Protein AF-A0A1Y2NSW2-F1 (afdb_monomer_lite)

Radius of gyration: 12.67 Å; chains: 1; bounding box: 42×21×32 Å

Sequence (84 aa):
MAADWWGRLDVVEALEENGWIGDADMPLSILRHPSGAVWAVVGGTDDSGLDCPGGAVIQFPSDVPSAVIIAACLAAARTAEPPR

Secondary structure (DSSP, 8-state):
-PPPP-TTHHHHHHHHTTT-EE-SS-TTTEEE-TTS-EEEE-TTSS-EEEE-TTS-EEEE-TTS-HHHHHHHHHHHHHHSPPP-

Organism: NCBI:txid1319510

pLDDT: mean 89.07, std 14.06, range [41.59, 98.19]

Foldseek 3Di:
DDDDDQALQVLLVLVVVVQWAADPVGGRAWTAHPLRKIKGQDDDQSKIWIQASVRDIDTRGSPRDSVVVNVVSVVSNVPRDDDD

Structure (mmCIF, N/CA/C/O backbone):
data_AF-A0A1Y2NSW2-F1
#
_entry.id   AF-A0A1Y2NSW2-F1
#
loop_
_atom_site.group_PDB
_atom_site.id
_atom_site.type_symbol
_atom_site.label_atom_id
_atom_site.label_alt_id
_atom_site.label_comp_id
_atom_site.label_asym_id
_atom_site.label_entity_id
_atom_site.label_seq_id
_atom_site.pdbx_PDB_ins_code
_atom_site.Cartn_x
_atom_site.Cartn_y
_atom_site.Cartn_z
_atom_site.occupancy
_atom_site.B_iso_or_equiv
_atom_site.auth_seq_id
_atom_site.auth_comp_id
_atom_site.auth_asym_id
_atom_site.auth_atom_id
_atom_site.pdbx_PDB_model_num
ATOM 1 N N . MET A 1 1 ? 25.453 9.449 -16.009 1.00 41.59 1 MET A N 1
ATOM 2 C CA . MET A 1 1 ? 24.797 9.554 -14.692 1.00 41.59 1 MET A CA 1
ATOM 3 C C . MET A 1 1 ? 23.633 8.588 -14.732 1.00 41.59 1 MET A C 1
ATOM 5 O O . MET A 1 1 ? 22.857 8.686 -15.674 1.00 41.59 1 MET A O 1
ATOM 9 N N . ALA A 1 2 ? 23.597 7.589 -13.849 1.00 51.16 2 ALA A N 1
ATOM 10 C CA . ALA A 1 2 ? 22.417 6.737 -13.738 1.00 51.16 2 ALA A CA 1
ATOM 11 C C . ALA A 1 2 ? 21.281 7.627 -13.223 1.00 51.16 2 ALA A C 1
ATOM 13 O O . ALA A 1 2 ? 21.505 8.388 -12.285 1.00 51.16 2 ALA A O 1
ATOM 14 N N . ALA A 1 3 ? 20.132 7.622 -13.897 1.00 58.00 3 ALA A N 1
ATOM 15 C CA . ALA A 1 3 ? 18.940 8.236 -13.335 1.00 58.00 3 ALA A CA 1
ATOM 16 C C . ALA A 1 3 ? 18.631 7.529 -12.011 1.00 58.00 3 ALA A C 1
ATOM 18 O O . ALA A 1 3 ? 18.780 6.306 -11.935 1.00 58.00 3 ALA A O 1
ATOM 19 N N . ASP A 1 4 ? 18.242 8.287 -10.989 1.00 70.31 4 ASP A N 1
ATOM 20 C CA . ASP A 1 4 ? 17.756 7.694 -9.749 1.00 70.31 4 ASP A CA 1
ATOM 21 C C . ASP A 1 4 ? 16.557 6.800 -10.099 1.00 70.31 4 ASP A C 1
ATOM 23 O O . ASP A 1 4 ? 15.636 7.225 -10.800 1.00 70.31 4 ASP A O 1
ATOM 27 N N . TRP A 1 5 ? 16.623 5.528 -9.708 1.00 69.38 5 TRP A N 1
ATOM 28 C CA . TRP A 1 5 ? 15.550 4.568 -9.940 1.00 69.38 5 TRP A CA 1
ATOM 29 C C . TRP A 1 5 ? 14.583 4.620 -8.760 1.00 69.38 5 TRP A C 1
ATOM 31 O O . TRP A 1 5 ? 14.986 4.420 -7.615 1.00 69.38 5 TRP A O 1
ATOM 41 N N . TRP A 1 6 ? 13.314 4.883 -9.062 1.00 76.94 6 TRP A N 1
ATOM 42 C CA . TRP A 1 6 ? 12.228 4.987 -8.094 1.00 76.94 6 TRP A CA 1
ATOM 43 C C . TRP A 1 6 ? 11.217 3.895 -8.419 1.00 76.94 6 TRP A C 1
ATOM 45 O O . TRP A 1 6 ? 10.433 4.030 -9.363 1.00 76.94 6 TRP A O 1
ATOM 55 N N . GLY A 1 7 ? 11.296 2.779 -7.698 1.00 81.12 7 GLY A N 1
ATOM 56 C CA . GLY A 1 7 ? 10.422 1.644 -7.960 1.00 81.12 7 GLY A CA 1
ATOM 57 C C . GLY A 1 7 ? 8.956 1.994 -7.707 1.00 81.12 7 GLY A C 1
ATOM 58 O O . GLY A 1 7 ? 8.641 2.634 -6.707 1.00 81.12 7 GLY A O 1
ATOM 59 N N . ARG A 1 8 ? 8.061 1.575 -8.611 1.00 91.00 8 ARG A N 1
ATOM 60 C CA . ARG A 1 8 ? 6.596 1.762 -8.487 1.00 91.00 8 ARG A CA 1
ATOM 61 C C . ARG A 1 8 ? 6.134 3.210 -8.216 1.00 91.00 8 ARG A C 1
ATOM 63 O O . ARG A 1 8 ? 5.172 3.422 -7.476 1.00 91.00 8 ARG A O 1
ATOM 70 N N . LEU A 1 9 ? 6.791 4.212 -8.811 1.00 93.75 9 LEU A N 1
ATOM 71 C CA . LEU A 1 9 ? 6.419 5.626 -8.630 1.00 93.75 9 LEU A CA 1
ATOM 72 C C . LEU A 1 9 ? 4.956 5.916 -9.025 1.00 93.75 9 LEU A C 1
ATOM 74 O O . LEU A 1 9 ? 4.291 6.725 -8.391 1.00 93.75 9 LEU A O 1
ATOM 78 N N . ASP A 1 10 ? 4.426 5.193 -10.007 1.00 94.19 10 ASP A N 1
ATOM 79 C CA . ASP A 1 10 ? 3.021 5.257 -10.413 1.00 94.19 10 ASP A CA 1
ATOM 80 C C . ASP A 1 10 ? 2.043 4.822 -9.304 1.00 94.19 10 ASP A C 1
ATOM 82 O O . ASP A 1 10 ? 0.955 5.383 -9.170 1.00 94.19 10 ASP A O 1
ATOM 86 N N . VAL A 1 11 ? 2.424 3.839 -8.483 1.00 96.75 11 VAL A N 1
ATOM 87 C CA . VAL A 1 11 ? 1.660 3.448 -7.290 1.00 96.75 11 VAL A CA 1
ATOM 88 C C . VAL A 1 11 ? 1.765 4.529 -6.219 1.00 96.75 11 VAL A C 1
ATOM 90 O O . VAL A 1 11 ? 0.750 4.869 -5.618 1.00 96.75 11 VAL A O 1
ATOM 93 N N . VAL A 1 12 ? 2.961 5.083 -5.999 1.00 96.81 12 VAL A N 1
ATOM 94 C CA . VAL A 1 12 ? 3.191 6.158 -5.019 1.00 96.81 12 VAL A CA 1
ATOM 95 C C . VAL A 1 12 ? 2.284 7.351 -5.305 1.00 96.81 12 VAL A C 1
ATOM 97 O O . VAL A 1 12 ? 1.478 7.714 -4.451 1.00 96.81 12 VAL A O 1
ATOM 100 N N . GLU A 1 13 ? 2.354 7.897 -6.521 1.00 96.38 13 GLU A N 1
ATOM 101 C CA . GLU A 1 13 ? 1.570 9.063 -6.938 1.00 96.38 13 GLU A CA 1
ATOM 102 C C . GLU A 1 13 ? 0.067 8.813 -6.747 1.00 96.38 13 GLU A C 1
ATOM 104 O O . GLU A 1 13 ? -0.632 9.608 -6.117 1.00 96.38 13 GLU A O 1
ATOM 109 N N . ALA A 1 14 ? -0.429 7.655 -7.197 1.00 97.88 14 ALA A N 1
ATOM 110 C CA . ALA A 1 14 ? -1.838 7.301 -7.060 1.00 97.88 14 ALA A CA 1
ATOM 111 C C . ALA A 1 14 ? -2.290 7.161 -5.594 1.00 97.88 14 ALA A C 1
ATOM 113 O O . ALA A 1 14 ? -3.433 7.485 -5.258 1.00 97.88 14 ALA A O 1
ATOM 114 N N . LEU A 1 15 ? -1.435 6.654 -4.705 1.00 98.06 15 LEU A N 1
ATOM 115 C CA . LEU A 1 15 ? -1.761 6.521 -3.286 1.00 98.06 15 LEU A CA 1
ATOM 116 C C . LEU A 1 15 ? -1.728 7.875 -2.565 1.00 98.06 15 LEU A C 1
ATOM 118 O O . LEU A 1 15 ? -2.624 8.141 -1.759 1.00 98.06 15 LEU A O 1
ATOM 122 N N . GLU A 1 16 ? -0.769 8.747 -2.876 1.00 97.50 16 GLU A N 1
ATOM 123 C CA . GLU A 1 16 ? -0.711 10.110 -2.328 1.00 97.50 16 GLU A CA 1
ATOM 124 C C . GLU A 1 16 ? -1.935 10.942 -2.734 1.00 97.50 16 GLU A C 1
ATOM 126 O O . GLU A 1 16 ? -2.547 11.599 -1.886 1.00 97.50 16 GLU A O 1
ATOM 131 N N . GLU A 1 17 ? -2.393 10.821 -3.986 1.00 97.62 17 GLU A N 1
ATOM 132 C CA . GLU A 1 17 ? -3.663 11.408 -4.447 1.00 97.62 17 GLU A CA 1
ATOM 133 C C . GLU A 1 17 ? -4.881 10.925 -3.635 1.00 97.62 17 GLU A C 1
ATOM 135 O O . GLU A 1 17 ? -5.911 11.601 -3.578 1.00 97.62 17 GLU A O 1
ATOM 140 N N . ASN A 1 18 ? -4.767 9.770 -2.973 1.00 96.44 18 ASN A N 1
ATOM 141 C CA . ASN A 1 18 ? -5.798 9.168 -2.129 1.00 96.44 18 ASN A CA 1
ATOM 142 C C . ASN A 1 18 ? -5.500 9.290 -0.622 1.00 96.44 18 ASN A C 1
ATOM 144 O O . ASN A 1 18 ? -6.068 8.549 0.181 1.00 96.44 18 ASN A O 1
ATOM 148 N N . GLY A 1 19 ? -4.644 10.235 -0.221 1.00 95.62 19 GLY A N 1
ATOM 149 C CA . GLY A 1 19 ? -4.420 10.580 1.186 1.00 95.62 19 GLY A CA 1
ATOM 150 C C . GLY A 1 19 ? -3.465 9.651 1.936 1.00 95.62 19 GLY A C 1
ATOM 151 O O . GLY A 1 19 ? -3.415 9.687 3.169 1.00 95.62 19 GLY A O 1
ATOM 152 N N . TRP A 1 20 ? -2.708 8.820 1.219 1.00 97.56 20 TRP A N 1
ATOM 153 C CA . TRP A 1 20 ? -1.535 8.158 1.782 1.00 97.56 20 TRP A CA 1
ATOM 154 C C . TRP A 1 20 ? -0.376 9.149 1.892 1.00 97.56 20 TRP A C 1
ATOM 156 O O . TRP A 1 20 ? -0.310 10.129 1.157 1.00 97.56 20 TRP A O 1
ATOM 166 N N . ILE A 1 21 ? 0.522 8.906 2.841 1.00 98.06 21 ILE A N 1
ATOM 167 C CA . ILE A 1 21 ? 1.611 9.823 3.178 1.00 98.06 21 ILE A CA 1
ATOM 168 C C . ILE A 1 21 ? 2.925 9.053 3.104 1.00 98.06 21 ILE A C 1
ATOM 170 O O . ILE A 1 21 ? 3.061 8.013 3.755 1.00 98.06 21 ILE A O 1
ATOM 174 N N . GLY A 1 22 ? 3.886 9.565 2.335 1.00 97.00 22 GLY A N 1
ATOM 175 C CA . GLY A 1 22 ? 5.250 9.044 2.314 1.00 97.00 22 GLY A CA 1
ATOM 176 C C . GLY A 1 22 ? 5.895 9.052 3.704 1.00 97.00 22 GLY A C 1
ATOM 177 O O . GLY A 1 22 ? 5.711 9.975 4.500 1.00 97.00 22 GLY A O 1
ATOM 178 N N . ASP A 1 23 ? 6.648 8.004 4.015 1.00 96.44 23 ASP A N 1
ATOM 179 C CA . ASP A 1 23 ? 7.430 7.906 5.244 1.00 96.44 23 ASP A CA 1
ATOM 180 C C . ASP A 1 23 ? 8.505 9.007 5.325 1.00 96.44 23 ASP A C 1
ATOM 182 O O . ASP A 1 23 ? 9.007 9.480 4.308 1.00 96.44 23 ASP A O 1
ATOM 186 N N . ALA A 1 24 ? 8.875 9.423 6.539 1.00 93.62 24 ALA A N 1
ATOM 187 C CA . ALA A 1 24 ? 9.825 10.517 6.740 1.00 93.62 24 ALA A CA 1
ATOM 188 C C . ALA A 1 24 ? 11.237 10.199 6.217 1.00 93.62 24 ALA A C 1
ATOM 190 O O . ALA A 1 24 ? 11.917 11.101 5.727 1.00 93.62 24 ALA A O 1
ATOM 191 N N . ASP A 1 25 ? 11.664 8.937 6.310 1.00 93.06 25 ASP A N 1
ATOM 192 C CA . ASP A 1 25 ? 13.008 8.512 5.908 1.00 93.06 25 ASP A CA 1
ATOM 193 C C . ASP A 1 25 ? 13.030 7.969 4.472 1.00 93.06 25 ASP A C 1
ATOM 195 O O . ASP A 1 25 ? 14.042 8.075 3.776 1.00 93.06 25 ASP A O 1
ATOM 199 N N . MET A 1 26 ? 11.914 7.387 4.021 1.00 92.31 26 MET A N 1
ATOM 200 C CA . MET A 1 26 ? 11.785 6.710 2.723 1.00 92.31 26 MET A CA 1
ATOM 201 C C . MET A 1 26 ? 10.482 7.101 1.993 1.00 92.31 26 MET A C 1
ATOM 203 O O . MET A 1 26 ? 9.662 6.227 1.695 1.00 92.31 26 MET A O 1
ATOM 207 N N . PRO A 1 27 ? 10.270 8.392 1.670 1.00 92.75 27 PRO A N 1
ATOM 208 C CA . PRO A 1 27 ? 8.966 8.913 1.240 1.00 92.75 27 PRO A CA 1
ATOM 209 C C . PRO A 1 27 ? 8.443 8.326 -0.073 1.00 92.75 27 PRO A C 1
ATOM 211 O O . PRO A 1 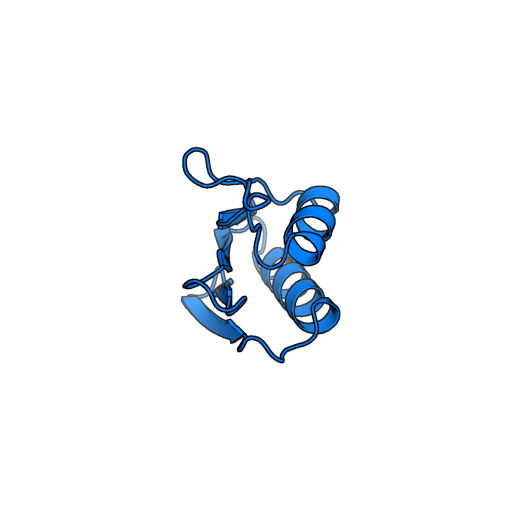27 ? 7.237 8.258 -0.267 1.00 92.75 27 PRO A O 1
ATOM 214 N N . LEU A 1 28 ? 9.337 7.867 -0.952 1.00 92.56 28 LEU A N 1
ATOM 215 C CA . LEU A 1 28 ? 8.982 7.290 -2.254 1.00 92.56 28 LEU A CA 1
ATOM 216 C C . LEU A 1 28 ? 9.068 5.755 -2.283 1.00 92.56 28 LEU A C 1
ATOM 218 O O . LEU A 1 28 ? 8.874 5.152 -3.333 1.00 92.56 28 LEU A O 1
ATOM 222 N N . SER A 1 29 ? 9.326 5.121 -1.135 1.00 93.69 29 SER A N 1
ATOM 223 C CA . SER A 1 29 ? 9.401 3.658 -1.018 1.00 93.69 29 SER A CA 1
ATOM 224 C C . SER A 1 29 ? 8.474 3.094 0.051 1.00 93.69 29 SER A C 1
ATOM 226 O O . SER A 1 29 ? 8.216 1.896 0.035 1.00 93.69 29 SER A O 1
ATOM 228 N N . ILE A 1 30 ? 7.998 3.913 0.991 1.00 96.31 30 ILE A N 1
ATOM 229 C CA . ILE A 1 30 ? 7.096 3.504 2.070 1.00 96.31 30 ILE A CA 1
ATOM 230 C C . ILE A 1 30 ? 5.997 4.553 2.190 1.00 96.31 30 ILE A C 1
ATOM 232 O O . ILE A 1 30 ? 6.286 5.726 2.411 1.00 96.31 30 ILE A O 1
ATOM 236 N N . LEU A 1 31 ? 4.739 4.132 2.076 1.00 98.00 31 LEU A N 1
ATOM 237 C CA . LEU A 1 31 ? 3.569 4.984 2.253 1.00 98.00 31 LEU A CA 1
ATOM 238 C C . LEU A 1 31 ? 2.706 4.456 3.398 1.00 98.00 31 LEU A C 1
ATOM 240 O O . LEU A 1 31 ? 2.436 3.258 3.511 1.00 98.00 31 LEU A O 1
ATOM 244 N N . ARG A 1 32 ? 2.236 5.371 4.244 1.00 97.69 32 ARG A N 1
ATOM 245 C CA . ARG A 1 32 ? 1.409 5.096 5.420 1.00 97.69 32 ARG A CA 1
ATOM 246 C C . ARG A 1 32 ? 0.068 5.798 5.280 1.00 97.69 32 ARG A C 1
ATOM 248 O O . ARG A 1 32 ? 0.011 6.971 4.921 1.00 97.69 32 ARG A O 1
ATOM 255 N N . HIS A 1 33 ? -1.011 5.104 5.615 1.00 96.75 33 HIS A N 1
ATOM 256 C CA . HIS A 1 33 ? -2.349 5.684 5.659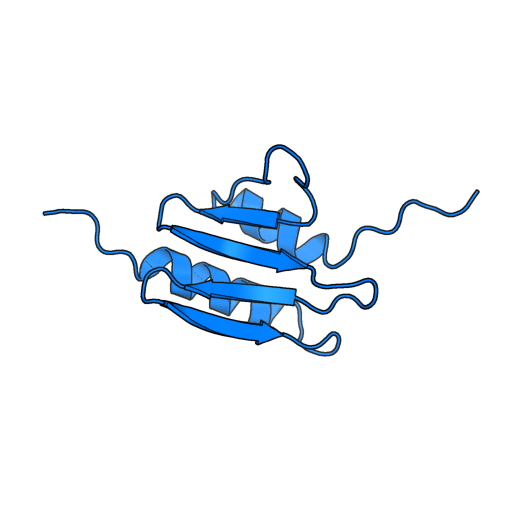 1.00 96.75 33 HIS A CA 1
ATOM 257 C C . HIS A 1 33 ? -2.832 5.824 7.114 1.00 96.75 33 HIS A C 1
ATOM 259 O O . HIS A 1 33 ? -2.552 4.940 7.928 1.00 96.75 33 HIS A O 1
ATOM 265 N N . PRO A 1 34 ? -3.617 6.863 7.469 1.00 94.50 34 PRO A N 1
ATOM 266 C CA . PRO A 1 34 ? -4.188 7.021 8.815 1.00 94.50 34 PRO A CA 1
ATOM 267 C C . PRO A 1 34 ? -5.042 5.841 9.308 1.00 94.50 34 PRO A C 1
ATOM 269 O O . PRO A 1 34 ? -5.252 5.695 10.508 1.00 94.50 34 PRO A O 1
ATOM 272 N N . SER A 1 35 ? -5.505 4.974 8.402 1.00 93.25 35 SER A N 1
ATOM 273 C CA . SER A 1 35 ? -6.165 3.702 8.742 1.00 93.25 35 SER A CA 1
ATOM 274 C C . SER A 1 35 ? -5.240 2.692 9.434 1.00 93.25 35 SER A C 1
ATOM 276 O O . SER A 1 35 ? -5.717 1.664 9.902 1.00 93.25 35 SER A O 1
ATOM 278 N N . GLY A 1 36 ? -3.926 2.926 9.435 1.00 93.69 36 GLY A N 1
ATOM 279 C CA . GLY A 1 36 ? -2.911 1.967 9.869 1.00 93.69 36 GLY A CA 1
ATOM 280 C C . GLY A 1 36 ? -2.431 1.024 8.763 1.00 93.69 36 GLY A C 1
ATOM 281 O O . GLY A 1 36 ? -1.649 0.124 9.048 1.00 93.69 36 GLY A O 1
ATOM 282 N N . ALA A 1 37 ? -2.879 1.210 7.516 1.00 96.81 37 ALA A N 1
ATOM 283 C CA . ALA A 1 37 ? -2.359 0.452 6.381 1.00 96.81 37 ALA A CA 1
ATOM 284 C C . ALA A 1 37 ? -0.989 1.006 5.960 1.00 96.81 37 ALA A C 1
ATOM 286 O O . ALA A 1 37 ? -0.785 2.225 5.973 1.00 96.81 37 ALA A O 1
ATOM 287 N N . VAL A 1 38 ? -0.064 0.124 5.580 1.00 97.50 38 VAL A N 1
ATOM 288 C CA . VAL A 1 38 ? 1.284 0.501 5.127 1.00 97.50 38 VAL A CA 1
ATOM 289 C C . VAL A 1 38 ? 1.619 -0.251 3.852 1.00 97.50 38 VAL A C 1
ATOM 291 O O . VAL A 1 38 ? 1.533 -1.473 3.818 1.00 97.50 38 VAL A O 1
ATOM 294 N N . TRP A 1 39 ? 2.013 0.474 2.812 1.00 98.00 39 TRP A N 1
ATOM 295 C CA . TRP A 1 39 ? 2.518 -0.094 1.570 1.00 98.00 39 TRP A CA 1
ATOM 296 C C . TRP A 1 39 ? 3.998 0.245 1.429 1.00 98.00 39 TRP A C 1
ATOM 298 O O . TRP A 1 39 ? 4.412 1.348 1.786 1.00 98.00 39 TRP A O 1
ATOM 308 N N . ALA A 1 40 ? 4.800 -0.690 0.925 1.00 96.94 40 ALA A N 1
ATOM 309 C CA . ALA A 1 40 ? 6.220 -0.456 0.708 1.00 96.94 40 ALA A CA 1
ATOM 310 C C . ALA A 1 40 ? 6.771 -1.217 -0.499 1.00 96.94 40 ALA A C 1
ATOM 312 O O . ALA A 1 40 ? 6.405 -2.369 -0.730 1.00 96.94 40 ALA A O 1
ATOM 313 N N . VAL A 1 41 ? 7.708 -0.600 -1.217 1.00 95.06 41 VAL A N 1
ATOM 314 C CA . VAL A 1 41 ? 8.570 -1.268 -2.199 1.00 95.06 41 VAL A CA 1
ATOM 315 C C . VAL A 1 41 ? 9.600 -2.115 -1.454 1.00 95.06 41 VAL A C 1
ATOM 317 O O . VAL A 1 41 ? 10.219 -1.669 -0.486 1.00 95.06 41 VAL A O 1
ATOM 320 N N . VAL A 1 42 ? 9.787 -3.351 -1.902 1.00 87.44 42 VAL A N 1
ATOM 321 C CA . VAL A 1 42 ? 10.683 -4.332 -1.296 1.00 87.44 42 VAL A CA 1
ATOM 322 C C . VAL A 1 42 ? 11.780 -4.683 -2.297 1.00 87.44 42 VAL A C 1
ATOM 324 O O . VAL A 1 42 ? 11.528 -5.238 -3.360 1.00 87.44 42 VAL A O 1
ATOM 327 N N . GLY A 1 43 ? 13.031 -4.393 -1.942 1.00 78.19 43 GLY A N 1
ATOM 328 C CA . GLY A 1 43 ? 14.181 -4.711 -2.791 1.00 78.19 43 GLY A CA 1
ATOM 329 C C . GLY A 1 43 ? 14.335 -3.788 -4.007 1.00 78.19 43 GLY A C 1
ATOM 330 O O . GLY A 1 43 ? 13.809 -2.681 -4.043 1.00 78.19 43 GLY A O 1
ATOM 331 N N . GLY A 1 44 ? 15.135 -4.228 -4.984 1.00 75.62 44 GLY A N 1
ATOM 332 C CA . GLY A 1 44 ? 15.512 -3.445 -6.173 1.00 75.62 44 GLY A CA 1
ATOM 333 C C . GLY A 1 44 ? 14.829 -3.891 -7.469 1.00 75.62 44 GLY A C 1
ATOM 334 O O . GLY A 1 44 ? 15.367 -3.652 -8.546 1.00 75.62 44 GLY A O 1
ATOM 335 N N . THR A 1 45 ? 13.714 -4.615 -7.369 1.00 80.25 45 THR A N 1
ATOM 336 C CA . THR A 1 45 ? 13.053 -5.312 -8.489 1.00 80.25 45 THR A CA 1
ATOM 337 C C . THR A 1 45 ? 11.600 -4.894 -8.689 1.00 80.25 45 THR A C 1
ATOM 339 O O . THR A 1 45 ? 10.871 -5.609 -9.354 1.00 80.25 45 THR A O 1
ATOM 342 N N . ASP A 1 46 ? 11.163 -3.758 -8.139 1.00 85.88 46 ASP A N 1
ATOM 343 C CA . ASP A 1 46 ? 9.755 -3.312 -8.122 1.00 85.88 46 ASP A CA 1
ATOM 344 C C . ASP A 1 46 ? 8.778 -4.239 -7.367 1.00 85.88 46 ASP A C 1
ATOM 346 O O . ASP A 1 46 ? 7.564 -4.023 -7.403 1.00 85.88 46 ASP A O 1
ATOM 350 N N . ASP A 1 47 ? 9.266 -5.254 -6.649 1.00 94.44 47 ASP A N 1
ATOM 351 C CA . ASP A 1 47 ? 8.420 -6.002 -5.718 1.00 94.44 47 ASP A CA 1
ATOM 352 C C . ASP A 1 47 ? 7.901 -5.047 -4.629 1.00 94.44 47 ASP A C 1
ATOM 354 O O . ASP A 1 47 ? 8.550 -4.063 -4.272 1.00 94.44 47 ASP A O 1
ATOM 358 N N . SER A 1 48 ? 6.711 -5.299 -4.092 1.00 96.81 48 SER A N 1
ATOM 359 C CA . SER A 1 48 ? 6.147 -4.480 -3.014 1.00 96.81 48 SER A CA 1
ATOM 360 C C . SER A 1 48 ? 5.241 -5.295 -2.101 1.00 96.81 48 SER A C 1
ATOM 362 O O . SER A 1 48 ? 4.881 -6.429 -2.412 1.00 96.81 48 SER A O 1
ATOM 364 N N . GLY A 1 49 ? 4.862 -4.730 -0.961 1.00 97.12 49 GLY A N 1
ATOM 365 C CA . GLY A 1 49 ? 3.966 -5.367 -0.005 1.00 97.12 49 GLY A CA 1
ATOM 366 C C . GLY A 1 49 ? 3.005 -4.380 0.641 1.00 97.12 49 GLY A C 1
ATOM 367 O O . GLY A 1 49 ? 3.239 -3.174 0.634 1.00 97.12 49 GLY A O 1
ATOM 368 N N . LEU A 1 50 ? 1.913 -4.913 1.184 1.00 97.81 50 LEU A N 1
ATOM 369 C CA . LEU A 1 50 ? 0.892 -4.174 1.919 1.00 97.81 50 LEU A CA 1
ATOM 370 C C . LEU A 1 50 ? 0.601 -4.867 3.248 1.00 97.81 50 LEU A C 1
ATOM 372 O O . LEU A 1 50 ? 0.081 -5.986 3.271 1.00 97.81 50 LEU A O 1
ATOM 376 N N . ASP A 1 51 ? 0.857 -4.151 4.335 1.00 97.00 51 ASP A N 1
ATOM 377 C CA . A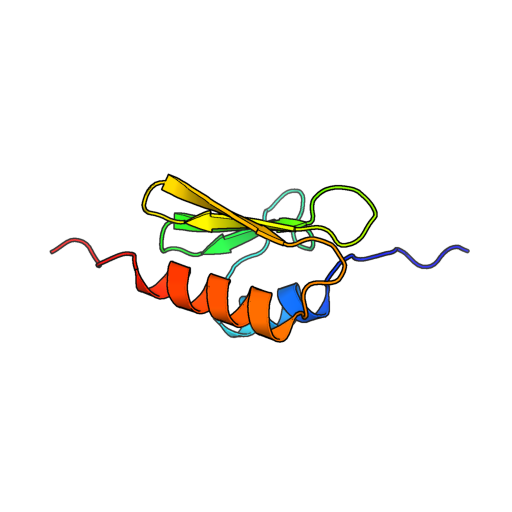SP A 1 51 ? 0.413 -4.498 5.676 1.00 97.00 51 ASP A CA 1
ATOM 378 C C . ASP A 1 51 ? -0.970 -3.880 5.907 1.00 97.00 51 ASP A C 1
ATOM 380 O O . ASP A 1 51 ? -1.156 -2.658 5.890 1.00 97.00 51 ASP A O 1
ATOM 384 N N . CYS A 1 52 ? -1.971 -4.735 6.096 1.00 94.56 52 CYS A N 1
ATOM 385 C CA . CYS A 1 52 ? -3.343 -4.315 6.345 1.00 94.56 52 CYS A CA 1
ATOM 386 C C . CYS A 1 52 ? -3.563 -4.029 7.842 1.00 94.56 52 CYS A C 1
ATOM 388 O O . CYS A 1 52 ? -3.012 -4.742 8.684 1.00 94.56 52 CYS A O 1
ATOM 390 N N . PRO A 1 53 ? -4.470 -3.101 8.209 1.00 87.94 53 PRO A N 1
ATOM 391 C CA . PRO A 1 53 ? -4.779 -2.784 9.611 1.00 87.94 53 PRO A CA 1
ATOM 392 C C . PRO A 1 53 ? -5.218 -3.991 10.463 1.00 87.94 53 PRO A C 1
ATOM 394 O O . PRO A 1 53 ? -5.054 -3.990 11.678 1.00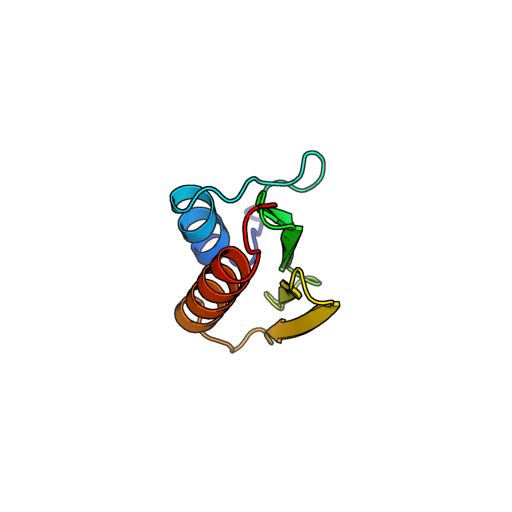 87.94 53 PRO A O 1
ATOM 397 N N . GLY A 1 54 ? -5.760 -5.042 9.834 1.00 82.06 54 GLY A N 1
ATOM 398 C CA . GLY A 1 54 ? -6.149 -6.303 10.481 1.00 82.06 54 GLY A CA 1
ATOM 399 C C . GLY A 1 54 ? -5.027 -7.343 10.627 1.00 82.06 54 GLY A C 1
ATOM 400 O O . GLY A 1 54 ? -5.314 -8.486 10.971 1.00 82.06 54 GLY A O 1
ATOM 401 N N . GLY A 1 55 ? -3.774 -6.990 10.316 1.00 85.81 55 GLY A N 1
ATOM 402 C CA . GLY A 1 55 ? -2.606 -7.874 10.420 1.00 85.81 55 GLY A CA 1
ATOM 403 C C . GLY A 1 55 ? -2.388 -8.817 9.231 1.00 85.81 55 GLY A C 1
ATOM 404 O O . GLY A 1 55 ? -1.440 -9.599 9.239 1.00 85.81 55 GLY A O 1
ATOM 405 N N . ALA A 1 56 ? -3.242 -8.761 8.204 1.00 92.38 56 ALA A N 1
ATOM 406 C CA . ALA A 1 56 ? -2.994 -9.463 6.948 1.00 92.38 56 ALA A CA 1
ATOM 407 C C . ALA A 1 56 ? -1.860 -8.780 6.172 1.00 92.38 56 ALA A C 1
ATOM 409 O O . ALA A 1 56 ? -1.818 -7.554 6.096 1.00 92.38 56 ALA A O 1
ATOM 410 N N . VAL A 1 57 ? -0.987 -9.578 5.559 1.00 95.25 57 VAL A N 1
ATOM 411 C CA . VAL A 1 57 ? 0.117 -9.096 4.721 1.00 95.25 57 VAL A CA 1
ATOM 412 C C . VAL A 1 57 ? -0.084 -9.613 3.305 1.00 95.25 57 VAL A C 1
ATOM 414 O O . VAL A 1 57 ? -0.300 -10.810 3.103 1.00 95.25 57 VAL A O 1
ATOM 417 N N . ILE A 1 58 ? -0.011 -8.717 2.327 1.00 96.38 58 ILE A N 1
ATOM 418 C CA . ILE A 1 58 ? -0.112 -9.043 0.904 1.00 96.38 58 ILE A CA 1
ATOM 419 C C . ILE A 1 58 ? 1.233 -8.744 0.248 1.00 96.38 58 ILE A C 1
ATOM 421 O O . ILE A 1 58 ? 1.807 -7.683 0.468 1.00 96.38 58 ILE A O 1
ATOM 425 N N . GLN A 1 59 ? 1.732 -9.684 -0.549 1.00 96.75 59 GLN A N 1
ATOM 426 C CA . GLN A 1 59 ? 2.958 -9.530 -1.331 1.00 96.75 59 GLN A CA 1
ATOM 427 C C . GLN A 1 59 ? 2.593 -9.339 -2.802 1.00 96.75 59 GLN A C 1
ATOM 429 O O . GLN A 1 59 ? 1.749 -10.063 -3.334 1.00 96.75 59 GLN A O 1
ATOM 434 N N . PHE A 1 60 ? 3.248 -8.388 -3.455 1.00 96.69 60 PHE A N 1
ATOM 435 C CA . PHE A 1 60 ? 3.072 -8.066 -4.863 1.00 96.69 60 PHE A CA 1
ATOM 436 C C . PHE A 1 60 ? 4.406 -8.244 -5.588 1.00 96.69 60 PHE A C 1
ATOM 438 O O . PHE A 1 60 ? 5.247 -7.342 -5.543 1.00 96.69 60 PHE A O 1
ATOM 445 N N . PRO A 1 61 ? 4.607 -9.388 -6.262 1.00 95.44 61 PRO A N 1
ATOM 446 C CA . PRO A 1 61 ? 5.736 -9.559 -7.162 1.00 95.44 61 PRO A CA 1
ATOM 447 C C . PRO A 1 61 ? 5.782 -8.480 -8.254 1.00 95.44 61 PRO A C 1
ATOM 449 O O . PRO A 1 61 ? 4.782 -7.828 -8.571 1.00 95.44 61 PRO A O 1
ATOM 452 N N . SER A 1 62 ? 6.956 -8.299 -8.841 1.00 93.88 62 SER A N 1
ATOM 453 C CA . SER A 1 62 ? 7.272 -7.238 -9.795 1.00 93.88 62 SER A CA 1
ATOM 454 C C . SER A 1 62 ? 6.388 -7.226 -11.041 1.00 93.88 62 SER A C 1
ATOM 456 O O . SER A 1 62 ? 6.152 -6.159 -11.607 1.00 93.88 62 SER A O 1
ATOM 458 N N . ASP A 1 63 ? 5.814 -8.367 -11.415 1.00 94.62 63 ASP A N 1
ATOM 459 C CA . ASP A 1 63 ? 4.897 -8.528 -12.543 1.00 94.62 63 ASP A CA 1
ATOM 460 C C . ASP A 1 63 ? 3.427 -8.211 -12.214 1.00 94.62 63 ASP A C 1
ATOM 462 O O . ASP A 1 63 ? 2.589 -8.167 -13.119 1.00 94.62 63 ASP A O 1
ATOM 466 N N . VAL A 1 64 ? 3.095 -7.942 -10.946 1.00 97.12 64 VAL A N 1
ATOM 467 C CA . VAL A 1 64 ? 1.749 -7.513 -10.557 1.00 97.12 64 VAL A CA 1
ATOM 468 C C . VAL A 1 64 ? 1.475 -6.111 -11.111 1.00 97.12 64 VAL A C 1
ATOM 470 O O . VAL A 1 64 ? 2.211 -5.176 -10.793 1.00 97.12 64 VAL A O 1
ATOM 473 N N . PRO A 1 65 ? 0.390 -5.917 -11.886 1.00 96.94 65 PRO A N 1
ATOM 474 C CA . PRO A 1 65 ? 0.049 -4.605 -12.419 1.00 96.94 65 PRO A CA 1
ATOM 475 C C . PRO A 1 65 ? -0.243 -3.589 -11.314 1.00 96.94 65 PRO A C 1
ATOM 477 O O . PRO A 1 65 ? -0.992 -3.880 -10.379 1.00 96.94 65 PRO A O 1
ATOM 480 N N . SER A 1 66 ? 0.233 -2.357 -11.485 1.00 96.62 66 SER A N 1
ATOM 481 C CA . SER A 1 66 ? 0.051 -1.257 -10.528 1.00 96.62 66 SER A CA 1
ATOM 482 C C . SER A 1 66 ? -1.412 -1.030 -10.150 1.00 96.62 66 SER A C 1
ATOM 484 O O . SER A 1 66 ? -1.725 -0.838 -8.980 1.00 96.62 66 SER A O 1
ATOM 486 N N . ALA A 1 67 ? -2.341 -1.164 -11.103 1.00 97.50 67 ALA A N 1
ATOM 487 C CA . ALA A 1 67 ? -3.776 -1.044 -10.840 1.00 97.50 67 ALA A CA 1
ATOM 488 C C . ALA A 1 67 ? -4.289 -2.048 -9.785 1.00 97.50 67 ALA A C 1
ATOM 490 O O . ALA A 1 67 ? -5.176 -1.713 -9.000 1.00 97.50 67 ALA A O 1
ATOM 491 N N . VAL A 1 68 ? -3.729 -3.263 -9.737 1.00 98.00 68 VAL A N 1
ATOM 492 C CA . VAL A 1 68 ? -4.079 -4.282 -8.733 1.00 98.00 68 VAL A CA 1
ATOM 493 C C . VAL A 1 68 ? -3.541 -3.884 -7.361 1.00 98.00 68 VAL A C 1
ATOM 495 O O . VAL A 1 68 ? -4.263 -3.981 -6.369 1.00 98.00 68 VAL A O 1
ATOM 498 N N . ILE A 1 69 ? -2.303 -3.389 -7.312 1.00 98.12 69 ILE A N 1
ATOM 499 C CA . ILE A 1 69 ? -1.652 -2.918 -6.082 1.00 98.12 69 ILE A CA 1
ATOM 500 C C . ILE A 1 69 ? -2.436 -1.739 -5.495 1.00 98.12 69 ILE A C 1
ATOM 502 O O . ILE A 1 69 ? -2.821 -1.771 -4.325 1.00 98.12 69 ILE A O 1
ATOM 506 N N . ILE A 1 70 ? -2.751 -0.742 -6.327 1.00 98.19 70 ILE A N 1
ATOM 507 C CA . ILE A 1 70 ? -3.540 0.436 -5.951 1.00 98.19 70 ILE A CA 1
ATOM 508 C C . ILE A 1 70 ? -4.905 -0.005 -5.416 1.00 98.19 70 ILE A C 1
ATOM 510 O O . ILE A 1 70 ? -5.289 0.384 -4.315 1.00 98.19 70 ILE A O 1
ATOM 514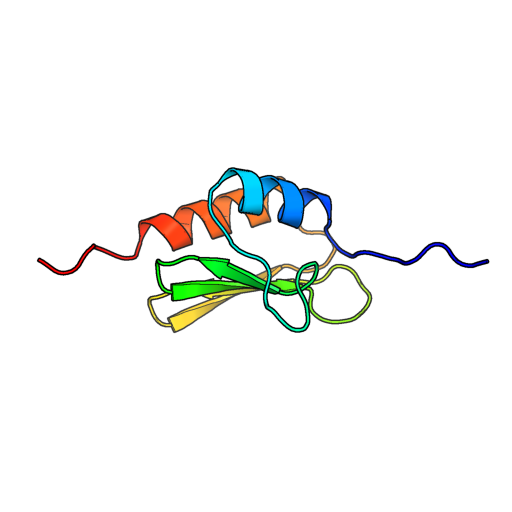 N N . ALA A 1 71 ? -5.626 -0.871 -6.137 1.00 97.81 71 ALA A N 1
ATOM 515 C CA . ALA A 1 71 ? -6.934 -1.351 -5.697 1.00 97.81 71 ALA A CA 1
ATOM 516 C C . ALA A 1 71 ? -6.874 -2.060 -4.332 1.00 97.81 71 ALA A C 1
ATOM 518 O O . ALA A 1 71 ? -7.732 -1.816 -3.481 1.00 97.81 71 ALA A O 1
ATOM 519 N N . ALA A 1 72 ? -5.857 -2.895 -4.097 1.00 97.06 72 ALA A N 1
ATOM 520 C CA . ALA A 1 72 ? -5.661 -3.574 -2.819 1.00 97.06 72 ALA A CA 1
ATOM 521 C C . ALA A 1 72 ? -5.372 -2.587 -1.676 1.00 97.06 72 ALA A C 1
ATOM 523 O O . ALA A 1 72 ? -5.976 -2.693 -0.608 1.00 97.06 72 ALA A O 1
ATOM 524 N N . CYS A 1 73 ? -4.515 -1.590 -1.910 1.00 97.62 73 CYS A N 1
ATOM 525 C CA . CYS A 1 73 ? -4.202 -0.553 -0.926 1.00 97.62 73 CYS A CA 1
ATOM 526 C C . CYS A 1 73 ? -5.442 0.279 -0.580 1.00 97.62 73 CYS A C 1
ATOM 528 O O . CYS A 1 73 ? -5.781 0.432 0.593 1.00 97.62 73 CYS A O 1
ATOM 530 N N . LEU A 1 74 ? -6.188 0.750 -1.584 1.00 96.56 74 LEU A N 1
ATOM 531 C CA . LEU A 1 74 ? -7.423 1.505 -1.359 1.00 96.56 74 LEU A CA 1
ATOM 532 C C . LEU A 1 74 ? -8.482 0.672 -0.627 1.00 96.56 74 LEU A C 1
ATOM 534 O O . LEU A 1 74 ? -9.218 1.207 0.203 1.00 96.56 74 LEU A O 1
ATOM 538 N N . ALA A 1 75 ? -8.561 -0.633 -0.901 1.00 95.06 75 ALA A N 1
ATOM 539 C CA . ALA A 1 75 ? -9.427 -1.535 -0.154 1.00 95.06 75 ALA A CA 1
ATOM 540 C C . ALA A 1 75 ? -8.984 -1.644 1.314 1.00 95.06 75 ALA A C 1
ATOM 542 O O . ALA A 1 75 ? -9.807 -1.441 2.205 1.00 95.06 75 ALA A O 1
ATOM 543 N N . ALA A 1 76 ? -7.695 -1.875 1.582 1.00 94.44 76 ALA A N 1
ATOM 544 C CA . ALA A 1 76 ? -7.164 -1.959 2.94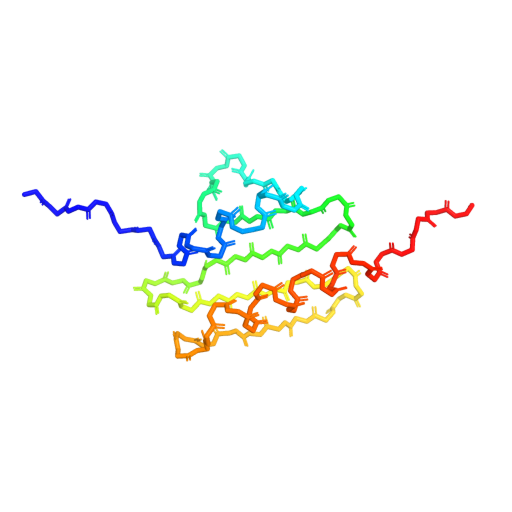3 1.00 94.44 76 ALA A CA 1
ATOM 545 C C . ALA A 1 76 ? -7.377 -0.658 3.735 1.00 94.44 76 ALA A C 1
ATOM 547 O O . ALA A 1 76 ? -7.808 -0.704 4.889 1.00 94.44 76 ALA A O 1
ATOM 548 N N . ALA A 1 77 ? -7.177 0.503 3.105 1.00 93.19 77 ALA A N 1
ATOM 549 C CA . ALA A 1 77 ? -7.410 1.813 3.713 1.00 93.19 77 ALA A CA 1
ATOM 550 C C . ALA A 1 77 ? -8.854 2.003 4.208 1.00 93.19 77 ALA A C 1
ATOM 552 O O . ALA A 1 77 ? -9.080 2.664 5.219 1.00 93.19 77 ALA A O 1
ATOM 553 N N . ARG A 1 78 ? -9.830 1.383 3.533 1.00 89.19 78 ARG A N 1
ATOM 554 C CA . ARG A 1 78 ? -11.256 1.444 3.893 1.00 89.19 78 ARG A CA 1
ATOM 555 C C . ARG A 1 78 ? -11.667 0.444 4.973 1.00 89.19 78 ARG A C 1
ATOM 557 O O . ARG A 1 78 ? -12.769 0.561 5.498 1.00 89.19 78 ARG A O 1
ATOM 564 N N . THR A 1 79 ? -10.828 -0.546 5.285 1.00 76.56 79 THR A N 1
ATOM 565 C CA . THR A 1 79 ? -11.167 -1.591 6.271 1.00 76.56 79 THR A CA 1
ATOM 566 C C . THR A 1 79 ? -10.931 -1.182 7.724 1.00 76.56 79 THR A C 1
ATOM 568 O O . THR A 1 79 ? -11.437 -1.856 8.618 1.00 76.56 79 THR A O 1
ATOM 571 N N . ALA A 1 80 ? -10.227 -0.076 7.988 1.00 62.44 80 ALA A N 1
ATOM 572 C CA . ALA A 1 80 ? -10.189 0.491 9.332 1.00 62.44 80 ALA A CA 1
ATOM 573 C C . ALA A 1 80 ? -11.510 1.217 9.619 1.00 62.44 80 ALA A C 1
ATOM 575 O O . ALA A 1 80 ? -11.743 2.326 9.139 1.00 62.44 80 ALA A O 1
ATOM 576 N N . GLU A 1 81 ? -12.393 0.575 10.382 1.00 53.66 81 GLU A N 1
ATOM 577 C CA . GLU A 1 81 ? -13.562 1.236 10.968 1.00 53.66 81 GLU A CA 1
ATOM 578 C C . GLU A 1 81 ? -13.062 2.399 11.857 1.00 53.66 81 GLU A C 1
ATOM 580 O O . GLU A 1 81 ? -12.117 2.201 12.630 1.00 53.66 81 GLU A O 1
ATOM 585 N N . PRO A 1 82 ? -13.627 3.619 11.768 1.00 48.34 82 PRO A N 1
ATOM 586 C CA . PRO A 1 82 ? -13.305 4.662 12.735 1.00 48.34 82 PRO A CA 1
ATOM 587 C C . PRO A 1 82 ? -13.735 4.198 14.140 1.00 48.34 82 PRO A C 1
ATOM 589 O O . PRO A 1 82 ? -14.744 3.496 14.261 1.00 48.34 82 PRO A O 1
ATOM 592 N N . PRO A 1 83 ? -13.012 4.569 15.212 1.00 49.84 83 PRO A N 1
ATOM 593 C CA . PRO A 1 83 ? -13.453 4.256 16.568 1.00 49.84 83 PRO A CA 1
ATOM 594 C C . PRO A 1 83 ? -14.841 4.875 16.807 1.00 49.84 83 PRO A C 1
ATOM 596 O O . PRO A 1 83 ? -15.027 6.071 16.573 1.00 49.84 83 PRO A O 1
ATOM 599 N N . ARG A 1 84 ? -15.813 4.046 17.212 1.00 43.03 84 ARG A N 1
ATOM 600 C CA . ARG A 1 84 ? -17.152 4.488 17.641 1.00 43.03 84 ARG A CA 1
ATOM 601 C C . ARG A 1 84 ? -17.119 5.157 19.007 1.00 43.03 84 ARG A C 1
ATOM 603 O O . ARG A 1 84 ? -16.304 4.720 19.850 1.00 43.03 84 ARG A O 1
#